Protein AF-A0A243WFJ2-F1 (afdb_monomer_lite)

Organism: NCBI:txid1770526

Foldseek 3Di:
DPDDDQALALVSLLCLLPPVLVPQCSLLSSLVSLLVLLLVLCVDPLNPDPQLVVLNVQLCVQNVCSVPPQWFSLSNQLSSLSNLVSSCVRPNVVCVVLSVVLNVLSVPRPSGHCVVCSVSSSVSSNSSSVSSNVSVVVPD

Radius of gyration: 14.1 Å; chains: 1; bounding box: 43×28×38 Å

Secondary structure (DSSP, 8-state):
---PPPPSSHHHHHHHHHH-TT-TTHHHHHHHHHHHHHHHHHTSGGG--HHHHHHHHHHHHHHTTTTSTT--SHHHHHHHHHHHHHHHHHH-GGGHHHHHHHHHHHHH--SS-HHHHHHHHHHHHHHHHHHHHHHHHT--

Structure (mmCIF, N/CA/C/O backbone):
data_AF-A0A243WFJ2-F1
#
_entry.id   AF-A0A243WFJ2-F1
#
loop_
_atom_site.group_PDB
_atom_site.id
_atom_site.type_symbol
_atom_site.label_atom_id
_atom_site.label_alt_id
_atom_site.label_comp_id
_atom_site.label_asym_id
_atom_site.label_entity_id
_atom_site.label_seq_id
_atom_site.pdbx_PDB_ins_code
_atom_site.Cartn_x
_atom_site.Cartn_y
_atom_site.Cartn_z
_atom_site.occupancy
_atom_site.B_iso_or_equiv
_atom_site.auth_seq_id
_atom_site.auth_comp_id
_atom_site.auth_asym_id
_atom_site.auth_atom_id
_atom_site.pdbx_PDB_model_num
ATOM 1 N N . MET A 1 1 ? 30.027 -1.819 5.697 1.00 32.66 1 MET A N 1
ATOM 2 C CA . MET A 1 1 ? 28.796 -1.130 6.130 1.00 32.66 1 MET A CA 1
ATOM 3 C C . MET A 1 1 ? 27.636 -2.037 5.780 1.00 32.66 1 MET A C 1
ATOM 5 O O . MET A 1 1 ? 27.452 -2.312 4.602 1.00 32.66 1 MET A O 1
ATOM 9 N N . ALA A 1 2 ? 26.954 -2.591 6.781 1.00 36.31 2 ALA A N 1
ATOM 10 C CA . ALA A 1 2 ? 25.713 -3.318 6.552 1.00 36.31 2 ALA A CA 1
ATOM 11 C C . ALA A 1 2 ? 24.662 -2.287 6.129 1.00 36.31 2 ALA A C 1
ATOM 13 O O . ALA A 1 2 ? 24.459 -1.308 6.842 1.00 36.31 2 ALA A O 1
ATOM 14 N N . ALA A 1 3 ? 24.075 -2.450 4.945 1.00 37.62 3 ALA A N 1
ATOM 15 C CA . ALA A 1 3 ? 22.887 -1.693 4.590 1.00 37.62 3 ALA A CA 1
ATOM 16 C C . ALA A 1 3 ? 21.783 -2.163 5.541 1.00 37.62 3 ALA A C 1
ATOM 18 O O . ALA A 1 3 ? 21.369 -3.318 5.452 1.00 37.62 3 ALA A O 1
ATOM 19 N N . GLU A 1 4 ? 21.382 -1.312 6.486 1.00 41.53 4 GLU A N 1
ATOM 20 C CA . GLU A 1 4 ? 20.164 -1.528 7.264 1.00 41.53 4 GLU A CA 1
ATOM 21 C C . GLU A 1 4 ? 19.037 -1.826 6.274 1.00 41.53 4 GLU A C 1
ATOM 23 O O . GLU A 1 4 ? 18.798 -1.064 5.330 1.00 41.53 4 GLU A O 1
ATOM 28 N N . GLU A 1 5 ? 18.402 -2.987 6.424 1.00 45.25 5 GLU A N 1
ATOM 29 C CA . GLU A 1 5 ? 17.206 -3.281 5.652 1.00 45.25 5 GLU A CA 1
ATOM 30 C C . GLU A 1 5 ? 16.188 -2.177 5.953 1.00 45.25 5 GLU A C 1
ATOM 32 O O . GLU A 1 5 ? 15.966 -1.859 7.124 1.00 45.25 5 GLU A O 1
ATOM 37 N N . PRO A 1 6 ? 15.606 -1.540 4.922 1.00 52.25 6 PRO A N 1
ATOM 38 C CA . PRO A 1 6 ? 14.697 -0.435 5.131 1.00 52.25 6 PRO A CA 1
ATOM 39 C C . PRO A 1 6 ? 13.532 -0.953 5.966 1.00 52.25 6 PRO A C 1
ATOM 41 O O . PRO A 1 6 ? 12.835 -1.895 5.582 1.00 52.25 6 PRO A O 1
ATOM 44 N N . THR A 1 7 ? 13.373 -0.362 7.144 1.00 60.94 7 THR A N 1
ATOM 45 C CA . THR A 1 7 ? 12.336 -0.727 8.100 1.00 60.94 7 THR A CA 1
ATOM 46 C C . THR A 1 7 ? 10.976 -0.575 7.417 1.00 60.94 7 THR A C 1
ATOM 48 O O . THR A 1 7 ? 10.780 0.363 6.640 1.00 60.94 7 THR A O 1
ATOM 51 N N . ALA A 1 8 ? 10.034 -1.485 7.680 1.00 72.81 8 ALA A N 1
ATOM 52 C CA . ALA A 1 8 ? 8.672 -1.421 7.140 1.00 72.81 8 ALA A CA 1
ATOM 53 C C . ALA A 1 8 ? 7.861 -0.303 7.827 1.00 72.81 8 ALA A C 1
ATOM 55 O O . ALA A 1 8 ? 6.898 -0.557 8.543 1.00 72.81 8 ALA A O 1
ATOM 56 N N . THR A 1 9 ? 8.302 0.941 7.646 1.00 88.9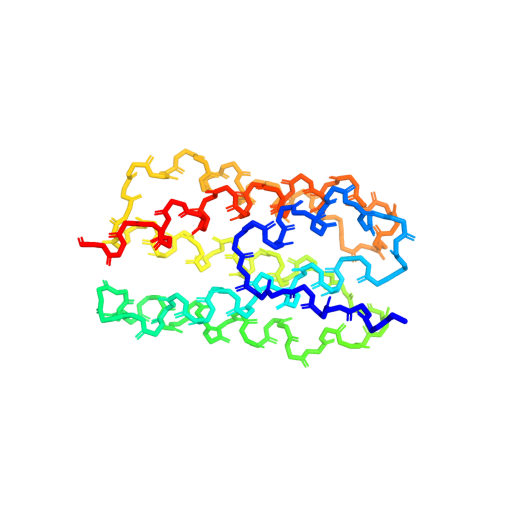4 9 THR A N 1
ATOM 57 C CA . THR A 1 9 ? 7.690 2.180 8.131 1.00 88.94 9 THR A CA 1
ATOM 58 C C . THR A 1 9 ? 7.280 3.041 6.940 1.00 88.94 9 THR A C 1
ATOM 60 O O . THR A 1 9 ? 7.796 2.877 5.831 1.00 88.94 9 THR A O 1
ATOM 63 N N . ALA A 1 10 ? 6.370 3.990 7.159 1.00 92.62 10 ALA A N 1
ATOM 64 C CA . ALA A 1 10 ? 5.938 4.913 6.112 1.00 92.62 10 ALA A CA 1
ATOM 65 C C . ALA A 1 10 ? 7.108 5.744 5.541 1.00 92.62 10 ALA A C 1
ATOM 67 O O . ALA A 1 10 ? 7.284 5.817 4.326 1.00 92.62 10 ALA A O 1
ATOM 68 N N . ASP A 1 11 ? 7.966 6.305 6.401 1.00 92.88 11 ASP A N 1
ATOM 69 C CA . ASP A 1 11 ? 9.147 7.065 5.963 1.00 92.88 11 ASP A CA 1
ATOM 70 C C . ASP A 1 11 ? 10.192 6.172 5.266 1.00 92.88 11 ASP A C 1
ATOM 72 O O . ASP A 1 11 ? 10.841 6.602 4.306 1.00 92.88 11 ASP A O 1
ATOM 76 N N . GLY A 1 12 ? 10.318 4.910 5.695 1.00 93.31 12 GLY A N 1
ATOM 77 C CA . GLY A 1 12 ? 11.151 3.905 5.034 1.00 93.31 12 GLY A CA 1
ATOM 78 C C . GLY A 1 12 ? 10.667 3.598 3.616 1.00 93.31 12 GLY A C 1
ATOM 79 O O . GLY A 1 12 ? 11.472 3.582 2.682 1.00 93.31 12 GLY A O 1
ATOM 80 N N . LEU A 1 13 ? 9.354 3.430 3.426 1.00 94.31 13 LEU A N 1
ATOM 81 C CA . LEU A 1 13 ? 8.744 3.215 2.112 1.00 94.31 13 LEU A CA 1
ATOM 82 C C . LEU A 1 13 ? 8.910 4.433 1.191 1.00 94.31 13 LEU A C 1
ATOM 84 O O . LEU A 1 13 ? 9.297 4.267 0.036 1.00 94.31 13 LEU A O 1
ATOM 88 N N . ALA A 1 14 ? 8.689 5.653 1.690 1.00 95.19 14 ALA A N 1
ATOM 89 C CA . ALA A 1 14 ? 8.902 6.877 0.910 1.00 95.19 14 ALA A CA 1
ATOM 90 C C . ALA A 1 14 ? 10.374 7.055 0.486 1.00 95.19 14 ALA A C 1
ATOM 92 O O . ALA A 1 14 ? 10.671 7.373 -0.671 1.00 95.19 14 ALA A O 1
ATOM 93 N N . SER A 1 15 ? 11.312 6.796 1.401 1.00 95.19 15 SER A N 1
ATOM 94 C CA . SER A 1 15 ? 12.751 6.851 1.110 1.00 95.19 15 SER A CA 1
ATOM 95 C C . SER A 1 15 ? 13.156 5.788 0.088 1.00 95.19 15 SER A C 1
ATOM 97 O O . SER A 1 15 ? 13.914 6.064 -0.843 1.00 95.19 15 SER A O 1
ATOM 99 N N . PHE A 1 16 ? 12.615 4.575 0.209 1.00 94.62 16 PHE A N 1
ATOM 100 C CA . PHE A 1 16 ? 12.811 3.516 -0.776 1.00 94.62 16 PHE A CA 1
ATOM 101 C C . PHE A 1 16 ? 12.283 3.929 -2.156 1.00 94.62 16 PHE A C 1
ATOM 103 O O . PHE A 1 16 ? 13.010 3.830 -3.147 1.00 94.62 16 PHE A O 1
ATOM 110 N N . ALA A 1 17 ? 11.052 4.447 -2.218 1.00 94.12 17 ALA A N 1
ATOM 111 C CA . ALA A 1 17 ? 10.399 4.811 -3.468 1.00 94.12 17 ALA A CA 1
ATOM 112 C C . ALA A 1 17 ? 11.209 5.849 -4.264 1.00 94.12 17 ALA A C 1
ATOM 114 O O . ALA A 1 17 ? 11.318 5.731 -5.483 1.00 94.12 17 ALA A O 1
ATOM 115 N N . THR A 1 18 ? 11.828 6.816 -3.581 1.00 93.12 18 THR A N 1
ATOM 116 C CA . THR A 1 18 ? 12.646 7.867 -4.212 1.00 93.12 18 THR A CA 1
ATOM 117 C C . THR A 1 18 ? 14.062 7.418 -4.571 1.00 93.12 18 THR A C 1
ATOM 119 O O . THR A 1 18 ? 14.574 7.800 -5.620 1.00 93.12 18 THR A O 1
ATOM 122 N N . THR A 1 19 ? 14.713 6.615 -3.725 1.00 92.56 19 THR A N 1
ATOM 123 C CA . THR A 1 19 ? 16.155 6.331 -3.861 1.00 92.56 19 THR A CA 1
ATOM 124 C C . THR A 1 19 ? 16.472 5.044 -4.617 1.00 92.56 19 THR A C 1
ATOM 126 O O . THR A 1 19 ? 17.577 4.901 -5.137 1.00 92.56 19 THR A O 1
ATOM 129 N N . GLN A 1 20 ? 15.526 4.102 -4.701 1.00 91.88 20 GLN A N 1
ATOM 130 C CA . GLN A 1 20 ? 15.779 2.751 -5.214 1.00 91.88 20 GLN A CA 1
ATOM 131 C C . GLN A 1 20 ? 15.124 2.455 -6.570 1.00 91.88 20 GLN A C 1
ATOM 133 O O . GLN A 1 20 ? 15.120 1.302 -6.985 1.00 91.88 20 GLN A O 1
ATOM 138 N N . ILE A 1 21 ? 14.618 3.454 -7.304 1.00 89.00 21 ILE A N 1
ATOM 139 C CA . ILE A 1 21 ? 13.880 3.255 -8.576 1.00 89.00 21 ILE A CA 1
ATOM 140 C C . ILE A 1 21 ? 14.654 2.464 -9.655 1.00 89.00 21 ILE A C 1
ATOM 142 O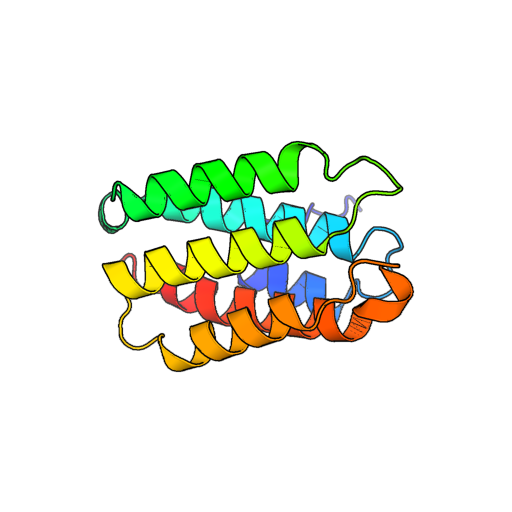 O . ILE A 1 21 ? 14.084 1.822 -10.544 1.00 89.00 21 ILE A O 1
ATOM 146 N N . ASN A 1 22 ? 15.986 2.472 -9.576 1.00 87.94 22 ASN A N 1
ATOM 147 C CA . ASN A 1 22 ? 16.860 1.742 -10.493 1.00 87.94 22 ASN A CA 1
ATOM 148 C C . ASN A 1 22 ? 17.103 0.281 -10.085 1.00 87.94 22 ASN A C 1
ATOM 150 O O . ASN A 1 22 ? 17.713 -0.462 -10.849 1.00 87.94 22 ASN A O 1
ATOM 154 N N . ASN A 1 23 ? 16.613 -0.148 -8.920 1.00 87.25 23 ASN A N 1
ATOM 155 C CA . ASN A 1 23 ? 16.709 -1.530 -8.472 1.00 87.25 23 ASN A CA 1
ATOM 156 C C . ASN A 1 23 ? 15.881 -2.447 -9.404 1.00 87.25 23 ASN A C 1
ATOM 158 O O . ASN A 1 23 ? 14.755 -2.089 -9.750 1.00 87.25 23 ASN A O 1
ATOM 162 N N . PRO A 1 24 ? 16.412 -3.602 -9.845 1.00 84.81 24 PRO A N 1
ATOM 163 C CA . PRO A 1 24 ? 15.668 -4.550 -10.680 1.00 84.81 24 PRO A CA 1
ATOM 164 C C . PRO A 1 24 ? 14.490 -5.221 -9.956 1.00 84.81 24 PRO A C 1
ATOM 166 O O . PRO A 1 24 ? 13.580 -5.701 -10.618 1.00 84.81 24 PRO A O 1
ATOM 169 N N . GLU A 1 25 ? 14.506 -5.228 -8.623 1.00 86.50 25 GLU A N 1
ATOM 170 C CA . GLU A 1 25 ? 13.449 -5.761 -7.758 1.00 86.50 25 GLU A CA 1
ATOM 171 C C . GLU A 1 25 ? 12.638 -4.627 -7.102 1.00 86.50 25 GLU A C 1
ATOM 173 O O . GLU A 1 25 ? 12.082 -4.805 -6.016 1.00 86.50 25 GLU A O 1
ATOM 178 N N . TYR A 1 26 ? 12.624 -3.428 -7.697 1.00 89.94 26 TYR A N 1
ATOM 179 C CA . TYR A 1 26 ? 12.040 -2.225 -7.102 1.00 89.94 26 TYR A CA 1
ATOM 180 C C . TYR A 1 26 ? 10.564 -2.416 -6.742 1.00 89.94 26 TYR A C 1
ATOM 182 O O . TYR A 1 26 ? 10.158 -2.188 -5.601 1.00 89.94 26 TYR A O 1
ATOM 190 N N . GLY A 1 27 ? 9.773 -2.884 -7.699 1.00 90.69 27 GLY A N 1
ATOM 191 C CA . GLY A 1 27 ? 8.344 -3.106 -7.554 1.00 90.69 27 GLY A CA 1
ATOM 192 C C . GLY A 1 27 ? 8.035 -4.184 -6.520 1.00 90.69 27 GLY A C 1
ATOM 193 O O . GLY A 1 27 ? 7.233 -3.958 -5.612 1.00 90.69 27 GLY A O 1
ATOM 194 N N . ARG A 1 28 ? 8.722 -5.331 -6.593 1.00 90.81 28 ARG A N 1
ATOM 195 C CA . ARG A 1 28 ? 8.558 -6.418 -5.609 1.00 90.81 28 ARG A CA 1
ATOM 196 C C . ARG A 1 28 ? 8.945 -5.979 -4.204 1.00 90.81 28 ARG A C 1
ATOM 198 O O . ARG A 1 28 ? 8.193 -6.192 -3.256 1.00 90.81 28 ARG A O 1
ATOM 205 N N . ARG A 1 29 ? 10.102 -5.338 -4.051 1.00 91.44 29 ARG A N 1
ATOM 206 C CA . ARG A 1 29 ? 10.587 -4.897 -2.741 1.00 91.44 29 ARG A CA 1
ATOM 207 C C . ARG A 1 29 ? 9.696 -3.808 -2.149 1.00 91.44 29 ARG A C 1
ATOM 209 O O . ARG A 1 29 ? 9.365 -3.900 -0.970 1.00 91.44 29 ARG A O 1
ATOM 216 N N . GLY A 1 30 ? 9.245 -2.848 -2.957 1.00 93.50 30 GLY A N 1
ATOM 217 C CA . GLY A 1 30 ? 8.302 -1.814 -2.526 1.00 93.50 30 GLY A CA 1
ATOM 218 C C . GLY A 1 30 ? 6.970 -2.400 -2.063 1.00 93.50 30 GLY A C 1
ATOM 219 O O . GLY A 1 30 ? 6.491 -2.071 -0.978 1.00 93.50 30 GLY A O 1
ATOM 220 N N . LEU A 1 31 ? 6.411 -3.347 -2.821 1.00 93.88 31 LEU A N 1
ATOM 221 C CA . LEU A 1 31 ? 5.168 -4.020 -2.449 1.00 93.88 31 LEU A CA 1
ATOM 222 C C . LEU A 1 31 ? 5.326 -4.886 -1.189 1.00 93.88 31 LEU A C 1
ATOM 224 O O . LEU A 1 31 ? 4.427 -4.906 -0.352 1.00 93.88 31 LEU A O 1
ATOM 228 N N . ARG A 1 32 ? 6.475 -5.549 -1.001 1.00 93.38 32 ARG A N 1
ATOM 229 C CA . ARG A 1 32 ? 6.776 -6.305 0.226 1.00 93.38 32 ARG A CA 1
ATOM 230 C C . ARG A 1 32 ? 6.836 -5.390 1.451 1.00 93.38 32 ARG A C 1
ATOM 232 O O . ARG A 1 32 ? 6.240 -5.706 2.477 1.00 93.38 32 ARG A O 1
ATOM 239 N N . MET A 1 33 ? 7.509 -4.244 1.329 1.00 94.62 33 MET A N 1
ATOM 240 C CA . MET A 1 33 ? 7.576 -3.238 2.394 1.00 94.62 33 MET A CA 1
ATOM 241 C C . MET A 1 33 ? 6.188 -2.691 2.740 1.00 94.62 33 MET A C 1
ATOM 243 O O . MET A 1 33 ? 5.824 -2.653 3.914 1.00 94.62 33 MET A O 1
ATOM 247 N N . LEU A 1 34 ? 5.398 -2.321 1.726 1.00 96.12 34 LEU A N 1
ATOM 248 C CA . LEU A 1 34 ? 4.033 -1.838 1.922 1.00 96.12 34 LEU A CA 1
ATOM 249 C C . LEU A 1 34 ? 3.145 -2.905 2.575 1.00 96.12 34 LEU A C 1
ATOM 251 O O . LEU A 1 34 ? 2.422 -2.600 3.516 1.00 96.12 34 LEU A O 1
ATOM 255 N N . SER A 1 35 ? 3.225 -4.159 2.123 1.00 95.12 35 SER A N 1
ATOM 256 C CA . SER A 1 35 ? 2.446 -5.258 2.699 1.00 95.12 35 SER A CA 1
ATOM 257 C C . SER A 1 35 ? 2.767 -5.471 4.176 1.00 95.12 35 SER A C 1
ATOM 259 O O . SER A 1 35 ? 1.846 -5.609 4.975 1.00 95.12 35 SER A O 1
ATOM 261 N N . GLY A 1 36 ? 4.050 -5.465 4.552 1.00 93.44 36 GLY A N 1
ATOM 262 C CA . GLY A 1 36 ? 4.457 -5.587 5.954 1.00 93.44 36 GLY A CA 1
ATOM 263 C C . GLY A 1 36 ? 3.949 -4.426 6.813 1.00 93.44 36 GLY A C 1
ATOM 264 O O . GLY A 1 36 ? 3.406 -4.652 7.891 1.00 93.44 36 GLY A O 1
ATOM 265 N N . LEU A 1 37 ? 4.056 -3.192 6.309 1.00 93.75 37 LEU A N 1
ATOM 266 C CA . LEU A 1 37 ? 3.538 -2.001 6.987 1.00 93.75 37 LEU A CA 1
ATOM 267 C C . LEU A 1 37 ? 2.023 -2.094 7.223 1.00 93.75 37 LEU A C 1
ATOM 269 O O . LEU A 1 37 ? 1.556 -1.828 8.327 1.00 93.75 37 LEU A O 1
ATOM 273 N N . LEU A 1 38 ? 1.258 -2.488 6.203 1.00 95.19 38 LEU A N 1
ATOM 274 C CA . LEU A 1 38 ? -0.197 -2.584 6.307 1.00 95.19 38 LEU A CA 1
ATOM 275 C C . LEU A 1 38 ? -0.641 -3.700 7.252 1.00 95.19 38 LEU A C 1
ATOM 277 O O . LEU A 1 38 ? -1.532 -3.463 8.058 1.00 95.19 38 LEU A O 1
ATOM 281 N N . ILE A 1 39 ? -0.013 -4.879 7.198 1.00 92.50 39 ILE A N 1
ATOM 282 C CA . ILE A 1 39 ? -0.332 -5.986 8.113 1.00 92.50 39 ILE A CA 1
ATOM 283 C C . ILE A 1 39 ? -0.127 -5.544 9.568 1.00 92.50 39 ILE A C 1
ATOM 285 O O . ILE A 1 39 ? -1.049 -5.661 10.372 1.00 92.50 39 ILE A O 1
ATOM 289 N N . ASN A 1 40 ? 1.016 -4.921 9.873 1.00 90.56 40 ASN A N 1
ATOM 290 C CA . ASN A 1 40 ? 1.293 -4.409 11.218 1.00 90.56 40 ASN A CA 1
ATOM 291 C C . ASN A 1 40 ? 0.270 -3.354 11.672 1.00 90.56 40 ASN A C 1
ATOM 293 O O . ASN A 1 40 ? -0.102 -3.312 12.841 1.00 90.56 40 ASN A O 1
ATOM 297 N N . LEU A 1 41 ? -0.202 -2.492 10.762 1.00 90.75 41 LEU A N 1
ATOM 298 C CA . LEU A 1 41 ? -1.248 -1.517 11.084 1.00 90.75 41 LEU A CA 1
ATOM 299 C C . LEU A 1 41 ? -2.581 -2.197 11.405 1.00 90.75 41 LEU A C 1
ATOM 301 O O . LEU A 1 41 ? -3.261 -1.773 12.335 1.00 90.75 41 LEU A O 1
ATOM 305 N N . THR A 1 42 ? -2.948 -3.250 10.672 1.00 91.69 42 THR A N 1
ATOM 306 C CA . THR A 1 42 ? -4.219 -3.962 10.884 1.00 91.69 42 THR A CA 1
ATOM 307 C C . THR A 1 42 ? -4.287 -4.762 12.180 1.00 91.69 42 THR A C 1
ATOM 309 O O . THR A 1 42 ? -5.383 -5.122 12.597 1.00 91.69 42 THR A O 1
ATOM 312 N N . ASP A 1 43 ? -3.153 -5.012 12.836 1.00 89.38 43 ASP A N 1
ATOM 313 C CA . ASP A 1 43 ? -3.123 -5.687 14.137 1.00 89.38 43 ASP A CA 1
ATOM 314 C C . ASP A 1 43 ? -3.536 -4.760 15.299 1.00 89.38 43 ASP A C 1
ATOM 316 O O . ASP A 1 43 ? -3.783 -5.228 16.413 1.00 89.38 43 ASP A O 1
ATOM 320 N N . ARG A 1 44 ? -3.659 -3.446 15.051 1.00 89.81 44 ARG A N 1
ATOM 321 C CA . ARG A 1 44 ? -4.137 -2.473 16.042 1.00 89.81 44 ARG A CA 1
ATOM 322 C C . ARG A 1 44 ? -5.606 -2.694 16.392 1.00 89.81 44 ARG A C 1
ATOM 324 O O . ARG A 1 44 ? -6.440 -2.889 15.510 1.00 89.81 44 ARG A O 1
ATOM 331 N N . GLU A 1 45 ? -5.937 -2.560 17.675 1.00 88.06 45 GLU A N 1
ATOM 332 C CA . GLU A 1 45 ? -7.296 -2.777 18.195 1.00 88.06 45 GLU A CA 1
ATOM 333 C C . GLU A 1 45 ? -8.352 -1.878 17.536 1.00 88.06 45 GLU A C 1
ATOM 335 O O . GLU A 1 45 ? -9.452 -2.340 17.245 1.00 88.06 45 GLU A O 1
ATOM 340 N N . ASP A 1 46 ? -8.022 -0.621 17.226 1.00 87.56 46 ASP A N 1
ATOM 341 C CA . ASP A 1 46 ? -8.952 0.319 16.587 1.00 87.56 46 ASP A CA 1
ATOM 342 C C . ASP A 1 46 ? -9.284 -0.037 15.125 1.00 87.56 46 ASP A C 1
ATOM 344 O O . ASP A 1 46 ? -10.298 0.410 14.580 1.00 87.56 46 ASP A O 1
ATOM 348 N N . LEU A 1 47 ? -8.462 -0.889 14.506 1.00 91.81 47 LEU A N 1
ATOM 349 C CA . LEU A 1 47 ? -8.620 -1.373 13.136 1.00 91.81 47 LEU A CA 1
ATOM 350 C C . LEU A 1 47 ? -9.081 -2.833 13.060 1.00 91.81 47 LEU A C 1
ATOM 352 O O . LEU A 1 47 ? -9.259 -3.349 11.953 1.00 91.81 47 LEU A O 1
ATOM 356 N N . GLN A 1 48 ? -9.342 -3.484 14.200 1.00 89.69 48 GLN A N 1
ATOM 357 C CA . GLN A 1 48 ? -9.925 -4.823 14.233 1.00 89.69 48 GLN A CA 1
ATOM 358 C C . GLN A 1 48 ? -11.377 -4.779 13.749 1.00 89.69 48 GLN A C 1
ATOM 360 O O . GLN A 1 48 ? -12.325 -4.486 14.478 1.00 89.69 48 GLN A O 1
ATOM 365 N N . ASP A 1 49 ? -11.541 -5.067 12.465 1.00 94.31 49 ASP A N 1
ATOM 366 C CA . ASP A 1 49 ? -12.816 -5.100 11.769 1.00 94.31 49 ASP A CA 1
ATOM 367 C C . ASP A 1 49 ? -12.826 -6.281 10.795 1.00 94.31 49 ASP A C 1
ATOM 369 O O . ASP A 1 49 ? -11.795 -6.632 10.210 1.00 94.31 49 ASP A O 1
ATOM 373 N N . SER A 1 50 ? -13.984 -6.917 10.605 1.00 92.88 50 SER A N 1
ATOM 374 C CA . SER A 1 50 ? -14.108 -8.050 9.682 1.00 92.88 50 SER A CA 1
ATOM 375 C C . SER A 1 50 ? -13.785 -7.659 8.238 1.00 92.88 50 SER A C 1
ATOM 377 O O . SER A 1 50 ? -13.151 -8.438 7.530 1.00 92.88 50 SER A O 1
ATOM 379 N N . GLY A 1 51 ? -14.161 -6.449 7.808 1.00 94.06 51 GLY A N 1
ATOM 380 C CA . GLY A 1 51 ? -13.849 -5.951 6.469 1.00 94.06 51 GLY A CA 1
ATOM 381 C C . GLY A 1 51 ? -12.354 -5.689 6.286 1.00 94.06 51 GLY A C 1
ATOM 382 O O . GLY A 1 51 ? -11.785 -6.047 5.256 1.00 94.06 51 GLY A O 1
ATOM 383 N N . VAL A 1 52 ? -11.692 -5.138 7.307 1.00 96.31 52 VAL A N 1
ATOM 384 C CA . VAL A 1 52 ? -10.233 -4.933 7.304 1.00 96.31 52 VAL A CA 1
ATOM 385 C C . VAL A 1 52 ? -9.499 -6.278 7.289 1.00 96.31 52 VAL A C 1
ATOM 387 O O . VAL A 1 52 ? -8.580 -6.466 6.491 1.00 96.31 52 VAL A O 1
ATOM 390 N N . SER A 1 53 ? -9.954 -7.242 8.094 1.00 95.38 53 SER A N 1
ATOM 391 C CA . SER A 1 53 ? -9.374 -8.590 8.166 1.00 95.38 53 SER A CA 1
ATOM 392 C C . SER A 1 53 ? -9.465 -9.324 6.825 1.00 95.38 53 SER A C 1
ATOM 394 O O . SER A 1 53 ? -8.472 -9.869 6.349 1.00 95.38 53 SER A O 1
ATOM 396 N N . GLU A 1 54 ? -10.617 -9.259 6.151 1.00 96.62 54 GLU A N 1
ATOM 397 C CA . GLU A 1 54 ? -10.794 -9.846 4.819 1.00 96.62 54 GLU A CA 1
ATOM 398 C C . GLU A 1 54 ? -9.827 -9.230 3.793 1.00 96.62 54 GLU A C 1
ATOM 400 O O . GLU A 1 54 ? 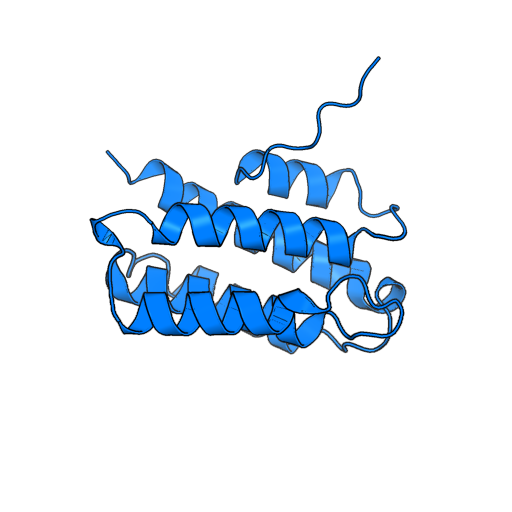-9.220 -9.936 2.985 1.00 96.62 54 GLU A O 1
ATOM 405 N N . LYS A 1 55 ? -9.640 -7.902 3.805 1.00 97.69 55 LYS A N 1
ATOM 406 C CA . LYS A 1 55 ? -8.702 -7.246 2.877 1.00 97.69 55 LYS A CA 1
ATOM 407 C C . LYS A 1 55 ? -7.241 -7.546 3.200 1.00 97.69 55 LYS A C 1
ATOM 409 O O . LYS A 1 55 ? -6.448 -7.680 2.269 1.00 97.69 55 LYS A O 1
ATOM 414 N N . ARG A 1 56 ? -6.892 -7.739 4.472 1.00 96.44 56 ARG A N 1
ATOM 415 C CA . ARG A 1 56 ? -5.564 -8.209 4.888 1.00 96.44 56 ARG A CA 1
ATOM 416 C C . ARG A 1 56 ? -5.272 -9.612 4.355 1.00 96.44 56 ARG A C 1
ATOM 418 O O . ARG A 1 56 ? -4.187 -9.854 3.819 1.00 96.44 56 ARG A O 1
ATOM 425 N N . ASP A 1 57 ? -6.239 -10.516 4.439 1.00 96.06 57 ASP A N 1
ATOM 426 C CA . ASP A 1 57 ? -6.079 -11.887 3.951 1.00 96.06 57 ASP A CA 1
ATOM 427 C C . ASP A 1 57 ? -5.979 -11.913 2.412 1.00 96.06 57 ASP A C 1
ATOM 429 O O . ASP A 1 57 ? -5.115 -12.590 1.847 1.00 96.06 57 ASP A O 1
ATOM 433 N N . ASN A 1 58 ? -6.774 -11.084 1.726 1.00 95.56 58 ASN A N 1
ATOM 434 C CA . ASN A 1 58 ? -6.673 -10.882 0.277 1.00 95.56 58 ASN A CA 1
ATOM 435 C C . ASN A 1 58 ? -5.299 -10.333 -0.142 1.00 95.56 58 ASN A C 1
ATOM 437 O O . ASN A 1 58 ? -4.721 -10.815 -1.117 1.00 95.56 58 ASN A O 1
ATOM 441 N N . LEU A 1 59 ? -4.754 -9.354 0.590 1.00 96.12 59 LEU A N 1
ATOM 442 C CA . LEU A 1 59 ? -3.408 -8.832 0.345 1.00 96.12 59 LEU A CA 1
ATOM 443 C C . LEU A 1 59 ? -2.349 -9.920 0.529 1.00 96.12 59 LEU A C 1
ATOM 445 O O . LEU A 1 59 ? -1.506 -10.091 -0.347 1.00 96.12 59 LEU A O 1
ATOM 449 N N . THR A 1 60 ? -2.432 -10.686 1.617 1.00 94.31 60 THR A N 1
ATOM 450 C CA . THR A 1 60 ? -1.524 -11.811 1.885 1.00 94.31 60 THR A CA 1
ATOM 451 C C . THR A 1 60 ? -1.552 -12.824 0.743 1.00 94.31 60 THR A C 1
ATOM 453 O O . THR A 1 60 ? -0.499 -13.252 0.272 1.00 94.31 60 THR A O 1
ATOM 456 N N . SER A 1 61 ? -2.743 -13.166 0.241 1.00 93.19 61 SER A N 1
ATOM 457 C CA . SER A 1 61 ? -2.910 -14.064 -0.907 1.00 93.19 61 SER A CA 1
ATOM 458 C C . SER A 1 61 ? -2.302 -13.485 -2.191 1.00 93.19 61 SER A C 1
ATOM 460 O O . SER A 1 61 ? -1.559 -14.168 -2.899 1.00 93.19 61 SER A O 1
ATOM 462 N N . ALA A 1 62 ? -2.553 -12.203 -2.469 1.00 92.19 62 ALA A N 1
ATOM 463 C CA . ALA A 1 62 ? -2.046 -11.524 -3.658 1.00 92.19 62 ALA A CA 1
ATOM 464 C C . ALA A 1 62 ? -0.513 -11.382 -3.662 1.00 92.19 62 ALA A C 1
ATOM 466 O O . ALA A 1 62 ? 0.094 -11.353 -4.733 1.00 92.19 62 ALA A O 1
ATOM 467 N N . THR A 1 63 ? 0.121 -11.317 -2.488 1.00 91.25 63 THR A N 1
ATOM 468 C CA . THR A 1 63 ? 1.579 -11.184 -2.343 1.00 91.25 63 THR A CA 1
ATOM 469 C C . THR A 1 63 ? 2.296 -12.506 -2.056 1.00 91.25 63 THR A C 1
ATOM 471 O O . THR A 1 63 ? 3.524 -12.539 -2.105 1.00 91.25 63 THR A O 1
ATOM 474 N N . SER A 1 64 ? 1.581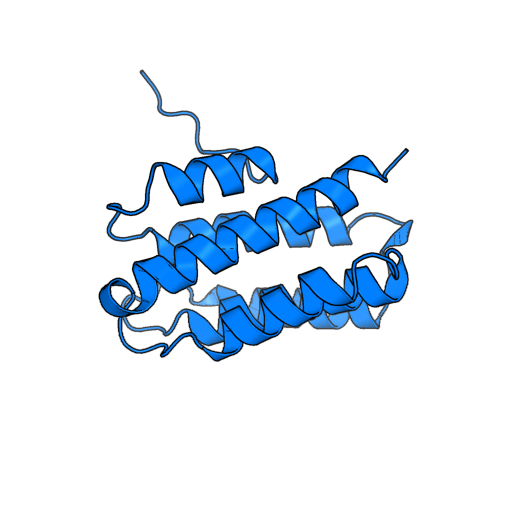 -13.622 -1.848 1.00 89.12 64 SER A N 1
ATOM 475 C CA . SER A 1 64 ? 2.193 -14.920 -1.491 1.00 89.12 64 SER A CA 1
ATOM 476 C C . SER A 1 64 ? 3.184 -15.438 -2.539 1.00 89.12 64 SER A C 1
ATOM 478 O O . SER A 1 64 ? 4.091 -16.202 -2.227 1.00 89.12 64 SER A O 1
ATOM 480 N N . ARG A 1 65 ? 2.981 -15.050 -3.800 1.00 81.25 65 ARG A N 1
ATOM 481 C CA . ARG A 1 65 ? 3.746 -15.507 -4.969 1.00 81.25 65 ARG A CA 1
ATOM 482 C C . ARG A 1 65 ? 4.609 -14.400 -5.574 1.00 81.25 65 ARG A C 1
ATOM 484 O O . ARG A 1 65 ? 4.991 -14.468 -6.737 1.00 81.25 65 ARG A O 1
ATOM 491 N N . LEU A 1 66 ? 4.896 -13.354 -4.799 1.00 83.38 66 LEU A N 1
ATOM 492 C CA . LEU A 1 66 ? 5.618 -12.178 -5.283 1.00 83.38 66 LEU A CA 1
ATOM 493 C C . LEU A 1 66 ? 7.039 -12.504 -5.782 1.00 83.38 66 LEU A C 1
ATOM 495 O O . LEU A 1 66 ? 7.540 -11.808 -6.660 1.00 83.38 66 LEU A O 1
ATOM 499 N N . GLU A 1 67 ? 7.655 -13.576 -5.273 1.00 77.44 67 GLU A N 1
ATOM 500 C CA . GLU A 1 67 ? 8.988 -14.050 -5.686 1.00 77.44 67 GLU A CA 1
ATOM 501 C C . GLU A 1 67 ? 9.016 -14.685 -7.089 1.00 77.44 67 GLU A C 1
ATOM 503 O O . GLU A 1 67 ? 10.088 -14.895 -7.658 1.00 77.44 67 GLU A O 1
ATOM 508 N N . GLU A 1 68 ? 7.862 -15.011 -7.676 1.00 79.50 68 GLU A N 1
ATOM 509 C CA . GLU A 1 68 ? 7.812 -15.617 -9.005 1.00 79.50 68 GLU A CA 1
ATOM 510 C C . GLU A 1 68 ? 8.111 -14.559 -10.083 1.00 79.50 68 GLU A C 1
ATOM 512 O O . GLU A 1 68 ? 7.382 -13.581 -10.263 1.00 79.50 68 GLU A O 1
ATOM 517 N N . THR A 1 69 ? 9.194 -14.758 -10.842 1.00 66.94 69 THR A N 1
ATOM 518 C CA . THR A 1 69 ? 9.789 -13.737 -11.727 1.00 66.94 69 THR A CA 1
ATOM 519 C C . THR A 1 69 ? 8.850 -13.216 -12.828 1.00 66.94 69 THR A C 1
ATOM 521 O O . THR A 1 69 ? 9.065 -12.123 -13.350 1.00 66.94 69 THR A O 1
ATOM 524 N N . ALA A 1 70 ? 7.793 -13.959 -13.167 1.00 68.81 70 ALA A N 1
ATOM 525 C CA . ALA A 1 70 ? 6.832 -13.620 -14.220 1.00 68.81 70 ALA A CA 1
ATOM 526 C C . ALA A 1 70 ? 5.475 -13.100 -13.703 1.00 68.81 70 ALA A C 1
ATOM 528 O O . ALA A 1 70 ? 4.578 -12.834 -14.504 1.00 68.81 70 ALA A O 1
ATOM 529 N N . MET A 1 71 ? 5.290 -12.973 -12.385 1.00 76.44 71 MET A N 1
ATOM 530 C CA . MET A 1 71 ? 4.018 -12.524 -11.820 1.00 76.44 71 MET A CA 1
ATOM 531 C C . MET A 1 71 ? 3.843 -11.008 -11.940 1.00 76.44 71 MET A C 1
ATOM 533 O O . MET A 1 71 ? 4.729 -10.217 -11.618 1.00 76.44 71 MET A O 1
ATOM 537 N N . SER A 1 72 ? 2.650 -10.604 -12.374 1.00 86.44 72 SER A N 1
ATOM 538 C CA . SER A 1 72 ? 2.230 -9.204 -12.387 1.00 86.44 72 SER A CA 1
ATOM 539 C C . SER A 1 72 ? 2.165 -8.647 -10.960 1.00 86.44 72 SER A C 1
ATOM 541 O O . SER A 1 72 ? 1.572 -9.267 -10.082 1.00 86.44 72 SER A O 1
ATOM 543 N N . LEU A 1 73 ? 2.669 -7.427 -10.753 1.00 89.69 73 LEU A N 1
ATOM 544 C CA . LEU A 1 73 ? 2.579 -6.706 -9.473 1.00 89.69 73 LEU A CA 1
ATOM 545 C C . LEU A 1 73 ? 1.196 -6.091 -9.223 1.00 89.69 73 LEU A C 1
ATOM 547 O O . LEU A 1 73 ? 0.811 -5.851 -8.078 1.00 89.69 73 LEU A O 1
ATOM 551 N N . ARG A 1 74 ? 0.426 -5.865 -10.296 1.00 92.44 74 ARG A N 1
ATOM 552 C CA . ARG A 1 74 ? -0.880 -5.194 -10.249 1.00 92.44 74 ARG A CA 1
ATOM 553 C C . ARG A 1 74 ? -1.853 -5.800 -9.222 1.00 92.44 74 ARG A C 1
ATOM 555 O O . ARG A 1 74 ? -2.396 -5.016 -8.449 1.00 92.44 74 ARG A O 1
ATOM 562 N N . PRO A 1 75 ? -2.078 -7.131 -9.144 1.00 93.06 75 PRO A N 1
ATOM 563 C CA . PRO A 1 75 ? -2.967 -7.709 -8.133 1.00 93.06 75 PRO A CA 1
ATOM 564 C C . PRO A 1 75 ? -2.573 -7.340 -6.701 1.00 93.06 75 PRO A C 1
ATOM 566 O O . PRO A 1 75 ? -3.441 -7.016 -5.897 1.00 93.06 75 PRO A O 1
ATOM 569 N N . GLY A 1 76 ? -1.273 -7.329 -6.393 1.00 94.19 76 GLY A N 1
ATOM 570 C CA . GLY A 1 76 ? -0.778 -6.950 -5.073 1.00 94.19 76 GLY A CA 1
ATOM 571 C C . GLY A 1 76 ? -0.969 -5.463 -4.770 1.00 94.19 76 GLY A C 1
ATOM 572 O O . GLY A 1 76 ? -1.441 -5.122 -3.689 1.00 94.19 76 GLY A O 1
ATOM 573 N N . CYS A 1 77 ? -0.687 -4.574 -5.728 1.00 95.62 77 CYS A N 1
ATOM 574 C CA . CYS A 1 77 ? -0.943 -3.136 -5.573 1.00 95.62 77 CYS A CA 1
ATOM 575 C C . CYS A 1 77 ? -2.439 -2.827 -5.398 1.00 95.62 77 CYS A C 1
ATOM 577 O O . CYS A 1 77 ? -2.804 -2.031 -4.537 1.00 95.62 77 CYS A O 1
ATOM 579 N N . VAL A 1 78 ? -3.311 -3.494 -6.162 1.00 96.44 78 VAL A N 1
ATOM 580 C CA . VAL A 1 78 ? -4.772 -3.363 -6.025 1.00 96.44 78 VAL A CA 1
ATOM 581 C C . VAL A 1 78 ? -5.240 -3.867 -4.660 1.00 96.44 78 VAL A C 1
ATOM 583 O O . VAL A 1 78 ? -6.019 -3.188 -3.996 1.00 96.44 78 VAL A O 1
ATOM 586 N N . ALA A 1 79 ? -4.742 -5.018 -4.200 1.00 97.25 79 ALA A N 1
ATOM 587 C CA . ALA A 1 79 ? -5.088 -5.541 -2.881 1.00 97.25 79 ALA A CA 1
ATOM 588 C C . ALA A 1 79 ? -4.606 -4.619 -1.746 1.00 97.25 79 ALA A C 1
ATOM 590 O O . ALA A 1 79 ? -5.330 -4.413 -0.772 1.00 97.25 79 ALA A O 1
ATOM 591 N N . ALA A 1 80 ? -3.426 -4.009 -1.888 1.00 97.81 80 ALA A N 1
ATOM 592 C CA . ALA A 1 80 ? -2.906 -3.043 -0.922 1.00 97.81 80 ALA A CA 1
ATOM 593 C C . ALA A 1 80 ? -3.764 -1.767 -0.873 1.00 97.81 80 ALA A C 1
ATOM 595 O O . ALA A 1 80 ? -4.117 -1.312 0.214 1.00 97.81 80 ALA A O 1
ATOM 596 N N . ALA A 1 81 ? -4.154 -1.223 -2.031 1.00 98.25 81 ALA A N 1
ATOM 597 C CA . ALA A 1 81 ? -5.042 -0.062 -2.108 1.00 98.25 81 ALA A CA 1
ATOM 598 C C . ALA A 1 81 ? -6.429 -0.354 -1.505 1.00 98.25 81 ALA A C 1
ATOM 600 O O . ALA A 1 81 ? -6.959 0.466 -0.755 1.00 98.25 81 ALA A O 1
ATOM 601 N N . ALA A 1 82 ? -6.973 -1.551 -1.747 1.00 98.12 82 ALA A N 1
ATOM 602 C CA . ALA A 1 82 ? -8.239 -1.990 -1.162 1.00 98.12 82 ALA A CA 1
ATOM 603 C C . ALA A 1 82 ? -8.164 -2.134 0.368 1.00 98.12 82 ALA A C 1
ATOM 605 O O . ALA A 1 82 ? -9.111 -1.776 1.068 1.00 98.12 82 ALA A O 1
ATOM 606 N N . LEU A 1 83 ? -7.042 -2.622 0.908 1.00 98.31 83 LEU A N 1
ATOM 607 C CA . LEU A 1 83 ? -6.841 -2.673 2.355 1.00 98.31 83 LEU A CA 1
ATOM 608 C C . LEU A 1 83 ? -6.734 -1.269 2.964 1.00 98.31 83 LEU A C 1
ATOM 610 O O . LEU A 1 83 ? -7.385 -0.983 3.967 1.00 98.31 83 LEU A O 1
ATOM 614 N N . ILE A 1 84 ? -5.970 -0.376 2.333 1.00 98.12 84 ILE A N 1
ATOM 615 C CA . ILE A 1 84 ? -5.888 1.031 2.744 1.00 98.12 84 ILE A CA 1
ATOM 616 C C . ILE A 1 84 ? -7.278 1.681 2.728 1.00 98.12 84 ILE A C 1
ATOM 618 O O . ILE A 1 84 ? -7.615 2.422 3.647 1.00 98.12 84 ILE A O 1
ATOM 622 N N . GLN A 1 85 ? -8.108 1.365 1.733 1.00 98.06 85 GLN A N 1
ATOM 623 C CA . GLN A 1 85 ? -9.489 1.834 1.669 1.00 98.06 85 GLN A CA 1
ATOM 624 C C . GLN A 1 85 ? -10.355 1.302 2.811 1.00 98.06 85 GLN A C 1
ATOM 626 O O . GLN A 1 85 ? -11.101 2.075 3.405 1.00 98.06 85 GLN A O 1
ATOM 631 N N . ALA A 1 86 ? -10.236 0.024 3.169 1.00 97.75 86 ALA A N 1
ATOM 632 C CA . ALA A 1 86 ? -10.967 -0.531 4.308 1.00 97.75 86 ALA A CA 1
ATOM 633 C C . ALA A 1 86 ? -10.569 0.155 5.630 1.00 97.75 86 ALA A C 1
ATOM 635 O O . ALA A 1 86 ? -11.436 0.544 6.412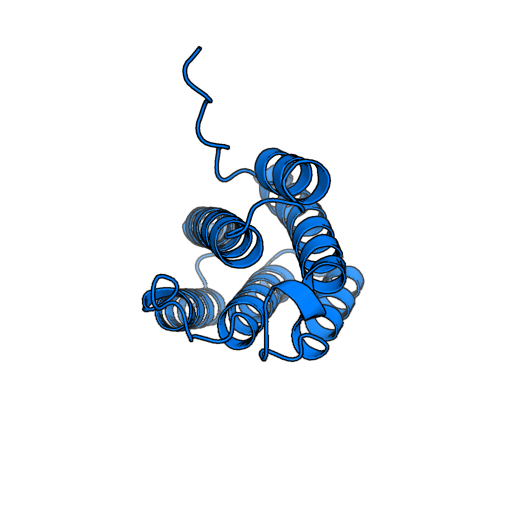 1.00 97.75 86 ALA A O 1
ATOM 636 N N . ILE A 1 87 ? -9.267 0.377 5.847 1.00 96.50 87 ILE A N 1
ATOM 637 C CA . ILE A 1 87 ? -8.749 1.134 7.001 1.00 96.50 87 ILE A CA 1
ATOM 638 C C . ILE A 1 87 ? -9.303 2.567 6.999 1.00 96.50 87 ILE A C 1
ATOM 640 O O . ILE A 1 87 ? -9.763 3.070 8.026 1.00 96.50 87 ILE A O 1
ATOM 644 N N . GLN A 1 88 ? -9.294 3.218 5.833 1.00 96.44 88 GLN A N 1
ATOM 645 C CA . GLN A 1 88 ? -9.799 4.574 5.646 1.00 96.44 88 GLN A CA 1
ATOM 646 C C . GLN A 1 88 ? -11.279 4.693 6.010 1.00 96.44 88 GLN A C 1
ATOM 648 O O . GLN A 1 88 ? -11.643 5.556 6.806 1.00 96.44 88 GLN A O 1
ATOM 653 N N . GLN A 1 89 ? -12.122 3.810 5.479 1.00 95.88 89 GLN A N 1
ATOM 654 C CA . GLN A 1 89 ? -13.559 3.802 5.755 1.00 95.88 89 GLN A CA 1
ATOM 655 C C . GLN A 1 89 ? -13.866 3.527 7.229 1.00 95.88 89 GLN A C 1
ATOM 657 O O . GLN A 1 89 ? -14.837 4.059 7.763 1.00 95.88 89 GLN A O 1
ATOM 662 N N . LYS A 1 90 ? -13.034 2.712 7.888 1.00 94.75 90 LYS A N 1
ATOM 663 C CA . LYS A 1 90 ? -13.210 2.346 9.293 1.00 94.75 90 LYS A CA 1
ATOM 664 C C . LYS A 1 90 ? -12.906 3.496 10.251 1.00 94.75 90 LYS A C 1
ATOM 666 O O . LYS A 1 90 ? -13.696 3.742 11.158 1.00 94.75 90 LYS A O 1
ATOM 671 N N . ALA A 1 91 ? -11.756 4.149 10.086 1.00 93.62 91 ALA A N 1
ATOM 672 C CA . ALA A 1 91 ? -11.204 5.025 11.124 1.00 93.62 91 ALA A CA 1
ATOM 673 C C . ALA A 1 91 ? -10.683 6.379 10.615 1.00 93.62 91 ALA A C 1
ATOM 675 O O . ALA A 1 91 ? -10.404 7.263 11.422 1.00 93.62 91 ALA A O 1
ATOM 676 N N . TYR A 1 92 ? -10.571 6.578 9.298 1.00 95.38 92 TYR A N 1
ATOM 677 C CA . TYR A 1 92 ? -9.937 7.769 8.718 1.00 95.38 92 TYR A CA 1
ATOM 678 C C . TYR A 1 92 ? -10.753 8.379 7.565 1.00 95.38 92 TYR A C 1
ATOM 680 O O . TYR A 1 92 ? -10.230 8.527 6.457 1.00 95.38 92 TYR A O 1
ATOM 688 N N . PRO A 1 93 ? -12.023 8.777 7.779 1.00 94.94 93 PRO A N 1
ATOM 689 C CA . PRO A 1 93 ? -12.887 9.307 6.719 1.00 94.94 93 PRO A CA 1
ATOM 690 C C . PRO A 1 93 ? -12.261 10.486 5.953 1.00 94.94 93 PRO A C 1
ATOM 692 O O . PRO A 1 93 ? -12.431 10.598 4.745 1.00 94.94 93 PRO A O 1
ATOM 695 N N . GLN A 1 94 ? -11.440 11.306 6.612 1.00 94.62 94 GLN A N 1
ATOM 696 C CA . GLN A 1 94 ? -10.723 12.431 6.004 1.00 94.62 94 GLN A CA 1
ATOM 697 C C . GLN A 1 94 ? -9.732 12.037 4.893 1.00 94.62 94 GLN A C 1
ATOM 699 O O . GLN A 1 94 ? -9.333 12.890 4.103 1.00 94.62 94 GLN A O 1
ATOM 704 N N . LEU A 1 95 ? -9.323 10.766 4.822 1.00 97.19 95 LEU A N 1
ATOM 705 C CA . LEU A 1 95 ? -8.407 10.252 3.800 1.00 97.19 95 LEU A CA 1
ATOM 706 C C . LEU A 1 95 ? -9.132 9.743 2.542 1.00 97.19 95 LEU A C 1
ATOM 708 O O . LEU A 1 95 ? -8.478 9.189 1.664 1.00 97.19 95 LEU A O 1
ATOM 712 N N . GLU A 1 96 ? -10.448 9.940 2.413 1.00 97.31 96 GLU A N 1
ATOM 713 C CA . GLU A 1 96 ? -11.240 9.464 1.266 1.00 97.31 96 GLU A CA 1
ATOM 714 C C . GLU A 1 96 ? -10.611 9.842 -0.083 1.00 97.31 96 GLU A C 1
ATOM 716 O O . GLU A 1 96 ? -10.346 8.978 -0.918 1.00 97.31 96 GLU A O 1
ATOM 721 N N . ARG A 1 97 ? -10.296 11.128 -0.274 1.00 97.56 97 ARG A N 1
ATOM 722 C CA . ARG A 1 97 ? -9.707 11.626 -1.521 1.00 97.56 97 ARG A CA 1
ATOM 723 C C . ARG A 1 97 ? -8.333 11.017 -1.838 1.00 97.56 97 ARG A C 1
ATOM 725 O O . ARG A 1 97 ? -8.198 10.448 -2.920 1.00 97.56 97 ARG A O 1
ATOM 732 N N . PRO A 1 98 ? -7.309 11.105 -0.963 1.00 97.44 98 PRO A N 1
ATOM 733 C CA . PRO A 1 98 ? -6.002 10.527 -1.280 1.00 97.44 98 PRO A CA 1
ATOM 734 C C . PRO A 1 98 ? -6.058 9.004 -1.483 1.00 97.44 98 PRO A C 1
ATOM 736 O O . PRO A 1 98 ? -5.289 8.470 -2.279 1.00 97.44 98 PRO A O 1
ATOM 739 N N . VAL A 1 99 ? -6.984 8.301 -0.824 1.00 97.88 99 VAL A N 1
ATOM 740 C CA . VAL A 1 99 ? -7.199 6.862 -1.029 1.00 97.88 99 VAL A CA 1
ATOM 741 C C . VAL A 1 99 ? -7.888 6.555 -2.359 1.00 97.88 99 VAL A C 1
ATOM 743 O O . VAL A 1 99 ? -7.538 5.566 -3.005 1.00 97.88 99 VAL A O 1
ATOM 746 N N . ALA A 1 100 ? -8.834 7.380 -2.807 1.00 97.88 100 ALA A N 1
ATOM 747 C CA . ALA A 1 100 ? -9.416 7.248 -4.142 1.00 97.88 100 ALA A CA 1
ATOM 748 C C . ALA A 1 100 ? -8.339 7.409 -5.230 1.00 97.88 100 ALA A C 1
ATOM 750 O O . ALA A 1 100 ? -8.223 6.555 -6.108 1.00 97.88 100 ALA A O 1
ATOM 751 N N . GLU A 1 101 ? -7.478 8.424 -5.100 1.00 97.50 101 GLU A N 1
ATOM 752 C CA . GLU A 1 101 ? -6.334 8.645 -5.999 1.00 97.50 101 GLU A CA 1
ATOM 753 C C . GLU A 1 101 ? -5.375 7.436 -6.011 1.00 97.50 101 GLU A C 1
ATOM 755 O O . GLU A 1 101 ? -4.933 6.998 -7.073 1.00 97.50 101 GLU A O 1
ATOM 760 N N . LEU A 1 102 ? -5.091 6.841 -4.845 1.00 97.81 102 LEU A N 1
ATOM 761 C CA . LEU A 1 102 ? -4.261 5.635 -4.747 1.00 97.81 102 LEU A CA 1
ATOM 762 C C . LEU A 1 102 ? -4.883 4.433 -5.483 1.00 97.81 102 LEU A C 1
ATOM 764 O O . LEU A 1 102 ? -4.175 3.673 -6.148 1.00 97.81 102 LEU A O 1
ATOM 768 N N . ASN A 1 103 ? -6.202 4.251 -5.377 1.00 97.12 103 ASN A N 1
ATOM 769 C CA . ASN A 1 103 ? -6.913 3.184 -6.084 1.00 97.12 103 ASN A CA 1
ATOM 770 C C . ASN A 1 103 ? -6.834 3.371 -7.604 1.00 97.12 103 ASN A C 1
ATOM 772 O O . ASN A 1 103 ? -6.573 2.410 -8.329 1.00 97.12 103 ASN A O 1
ATOM 776 N N . GLU A 1 104 ? -6.997 4.599 -8.095 1.00 96.62 104 GLU A N 1
ATOM 777 C CA . GLU A 1 104 ? -6.836 4.909 -9.518 1.00 96.62 104 GLU A CA 1
ATOM 778 C C . GLU A 1 104 ? -5.417 4.593 -10.007 1.00 96.62 104 GLU A C 1
ATOM 780 O O . GLU A 1 104 ? -5.258 3.933 -11.036 1.00 96.62 104 GLU A O 1
ATOM 785 N N . GLN A 1 105 ? -4.386 4.974 -9.244 1.00 95.25 105 GLN A N 1
ATOM 786 C CA . GLN A 1 105 ? -2.989 4.651 -9.559 1.00 95.25 105 GLN A CA 1
ATOM 787 C C . GLN A 1 105 ? -2.749 3.135 -9.642 1.00 95.25 105 GLN A C 1
ATOM 789 O O . GLN A 1 105 ? -2.108 2.662 -10.582 1.00 95.25 105 GLN A O 1
ATOM 794 N N . ALA A 1 106 ? -3.309 2.347 -8.717 1.00 94.88 106 ALA A N 1
ATOM 795 C CA . ALA A 1 106 ? -3.198 0.887 -8.759 1.00 94.88 106 ALA A CA 1
ATOM 796 C C . ALA A 1 106 ? -3.838 0.281 -10.021 1.00 94.88 106 ALA A C 1
ATOM 798 O O . ALA A 1 106 ? -3.328 -0.692 -10.583 1.00 94.88 106 ALA A O 1
ATOM 799 N N . LEU A 1 107 ? -4.958 0.848 -10.480 1.00 93.00 107 LEU A N 1
ATOM 800 C CA . LEU A 1 107 ? -5.671 0.378 -11.668 1.00 93.00 107 LEU A CA 1
ATOM 801 C C . LEU A 1 107 ? -4.948 0.718 -12.976 1.00 93.00 107 LEU A C 1
ATOM 803 O O . LEU A 1 107 ? -5.121 -0.025 -13.946 1.00 93.00 107 LEU A O 1
ATOM 807 N N . GLN A 1 108 ? -4.144 1.785 -12.989 1.00 92.06 108 GLN A N 1
ATOM 808 C CA . GLN A 1 108 ? -3.335 2.214 -14.136 1.00 92.06 108 GLN A CA 1
ATOM 809 C C . GLN A 1 108 ? -2.115 1.319 -14.396 1.00 92.06 108 GLN A C 1
ATOM 811 O O . GLN A 1 108 ? -1.587 1.328 -15.508 1.00 92.06 108 GLN A O 1
ATOM 816 N N . LEU A 1 109 ? -1.680 0.523 -13.411 1.00 90.56 109 LEU A N 1
ATOM 817 C CA . LEU A 1 109 ? -0.586 -0.434 -13.590 1.00 90.56 109 LEU A CA 1
ATOM 818 C C . LEU A 1 109 ? -0.944 -1.454 -14.676 1.00 90.56 109 LEU A C 1
ATOM 820 O O . LEU A 1 109 ? -1.994 -2.101 -14.627 1.00 90.56 109 LEU A O 1
ATOM 824 N N . THR A 1 110 ? -0.055 -1.627 -15.651 1.00 82.25 110 THR A N 1
ATOM 825 C CA . THR A 1 110 ? -0.300 -2.509 -16.798 1.00 82.25 110 THR A CA 1
ATOM 826 C C . THR A 1 110 ? -0.100 -3.981 -16.447 1.00 82.25 110 THR A C 1
ATOM 828 O O . THR A 1 110 ? -0.705 -4.852 -17.076 1.00 82.25 110 THR A O 1
ATOM 831 N N . GLY A 1 111 ? 0.738 -4.270 -15.443 1.00 74.44 111 GLY A N 1
ATOM 832 C CA . GLY A 1 111 ? 1.019 -5.628 -14.976 1.00 74.44 111 GLY A CA 1
ATOM 833 C C . GLY A 1 111 ? 1.870 -6.461 -15.940 1.00 74.44 111 GLY A C 1
ATOM 834 O O . GLY A 1 111 ? 1.977 -7.672 -15.767 1.00 74.44 111 GLY A O 1
ATOM 835 N N . ARG A 1 112 ? 2.455 -5.839 -16.975 1.00 68.00 112 ARG A N 1
ATOM 836 C CA . ARG A 1 112 ? 3.215 -6.537 -18.027 1.00 68.00 112 ARG A CA 1
ATOM 837 C C . ARG A 1 112 ? 4.703 -6.646 -17.725 1.00 68.00 112 ARG A C 1
ATOM 839 O O . ARG A 1 112 ? 5.276 -7.719 -17.863 1.00 68.00 112 ARG A O 1
ATOM 846 N N . ALA A 1 113 ? 5.331 -5.538 -17.352 1.00 66.62 113 ALA A N 1
ATOM 847 C CA . ALA A 1 113 ? 6.740 -5.502 -16.996 1.00 66.62 113 ALA A CA 1
ATOM 848 C C . ALA A 1 113 ? 6.979 -4.370 -16.002 1.00 66.62 113 ALA A C 1
ATOM 850 O O . ALA A 1 113 ? 6.553 -3.239 -16.235 1.00 66.62 113 ALA A O 1
ATOM 851 N N . GLU A 1 114 ? 7.716 -4.663 -14.931 1.00 68.50 114 GLU A N 1
ATOM 852 C CA . GLU A 1 114 ? 8.062 -3.672 -13.910 1.00 68.50 114 GLU A CA 1
ATOM 853 C C . GLU A 1 114 ? 8.737 -2.440 -14.528 1.00 68.50 114 GLU A C 1
ATOM 855 O O . GLU A 1 114 ? 8.399 -1.319 -14.176 1.00 68.50 114 GLU A O 1
ATOM 860 N N . ALA A 1 115 ? 9.612 -2.639 -15.523 1.00 71.88 115 ALA A N 1
ATOM 861 C CA . ALA A 1 115 ? 10.296 -1.561 -16.236 1.00 71.88 115 ALA A CA 1
ATOM 862 C C . ALA A 1 115 ? 9.345 -0.554 -16.910 1.00 71.88 115 ALA A C 1
ATOM 864 O O . ALA A 1 115 ? 9.687 0.622 -17.003 1.00 71.88 115 ALA A O 1
ATOM 865 N N . THR A 1 116 ? 8.172 -0.998 -17.370 1.00 76.38 116 THR A N 1
ATOM 866 C CA . THR A 1 116 ? 7.163 -0.134 -18.003 1.00 76.38 116 THR A CA 1
ATOM 867 C C . THR A 1 116 ? 6.369 0.650 -16.965 1.00 76.38 116 THR A C 1
ATOM 869 O O . THR A 1 116 ? 6.058 1.815 -17.186 1.00 76.38 116 THR A O 1
ATO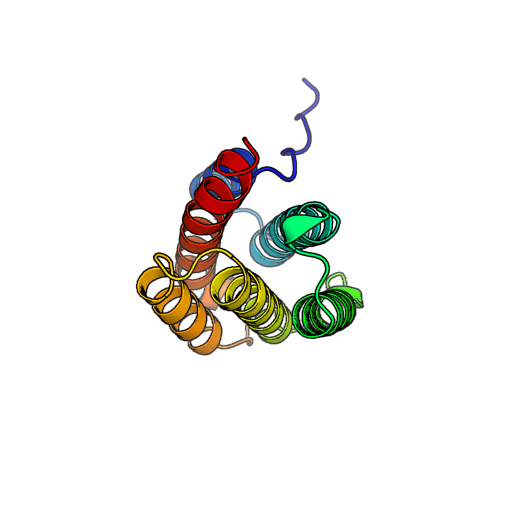M 872 N N . ASP A 1 117 ? 6.094 0.033 -15.817 1.00 85.81 117 ASP A N 1
ATOM 873 C CA . ASP A 1 117 ? 5.276 0.621 -14.759 1.00 85.81 117 ASP A CA 1
ATOM 874 C C . ASP A 1 117 ? 6.119 1.376 -13.705 1.00 85.81 117 ASP A C 1
ATOM 876 O O . ASP A 1 117 ? 5.567 1.832 -12.712 1.00 85.81 117 ASP A O 1
ATOM 880 N N . LYS A 1 118 ? 7.443 1.535 -13.883 1.00 87.88 118 LYS A N 1
ATOM 881 C CA . LYS A 1 118 ? 8.359 2.078 -12.852 1.00 87.88 118 LYS A CA 1
ATOM 882 C C . LYS A 1 118 ? 7.921 3.412 -12.246 1.00 87.88 118 LYS A C 1
ATOM 884 O O . LYS A 1 118 ? 7.894 3.539 -11.025 1.00 87.88 118 LYS A O 1
ATOM 889 N N . GLU A 1 119 ? 7.587 4.392 -13.081 1.00 91.44 119 GLU A N 1
ATOM 890 C CA . GLU A 1 119 ? 7.149 5.712 -12.606 1.00 91.44 119 GLU A CA 1
ATOM 891 C C . GLU A 1 119 ? 5.787 5.622 -11.898 1.00 91.44 119 GLU A C 1
ATOM 893 O O . GLU A 1 119 ? 5.620 6.190 -10.822 1.00 91.44 119 GLU A O 1
ATOM 898 N N . LEU A 1 120 ? 4.853 4.822 -12.429 1.00 93.31 120 LEU A N 1
ATOM 899 C CA . LEU A 1 120 ? 3.544 4.582 -11.806 1.00 93.31 120 LEU A CA 1
ATOM 900 C C . LEU A 1 120 ? 3.679 3.881 -10.447 1.00 93.31 120 LEU A C 1
ATOM 902 O O . LEU A 1 120 ? 2.993 4.236 -9.493 1.00 93.31 120 LEU A O 1
ATOM 906 N N . LEU A 1 121 ? 4.587 2.909 -10.340 1.00 94.25 121 LEU A N 1
ATOM 907 C CA . LEU A 1 121 ? 4.905 2.217 -9.094 1.00 94.25 121 LEU A CA 1
ATOM 908 C C . LEU A 1 121 ? 5.532 3.168 -8.076 1.00 94.25 121 LEU A C 1
ATOM 910 O O . LEU A 1 121 ? 5.168 3.111 -6.903 1.00 94.25 121 LEU A O 1
ATOM 914 N N . ARG A 1 122 ? 6.433 4.062 -8.506 1.00 95.38 122 ARG A N 1
ATOM 915 C CA . ARG A 1 122 ? 6.991 5.087 -7.618 1.00 95.38 122 ARG A CA 1
ATOM 916 C C . ARG A 1 122 ? 5.891 5.954 -7.037 1.00 95.38 122 ARG A C 1
ATOM 918 O O . ARG A 1 122 ? 5.825 6.111 -5.818 1.00 95.38 122 ARG A O 1
ATOM 925 N N . ASP A 1 123 ? 5.049 6.509 -7.896 1.00 96.06 123 ASP A N 1
ATOM 926 C CA . ASP A 1 123 ? 4.011 7.441 -7.474 1.00 96.06 123 ASP A CA 1
ATOM 927 C C . ASP A 1 123 ? 2.987 6.739 -6.564 1.00 96.06 123 ASP A C 1
ATOM 929 O O . ASP A 1 123 ? 2.599 7.294 -5.533 1.00 96.06 123 ASP A O 1
ATOM 933 N N . PHE A 1 124 ? 2.659 5.476 -6.863 1.00 97.25 124 PHE A N 1
ATOM 934 C CA . PHE A 1 124 ? 1.850 4.613 -6.002 1.00 97.25 124 PHE A CA 1
ATOM 935 C C . PHE A 1 124 ? 2.482 4.406 -4.616 1.00 97.25 124 PHE A C 1
ATOM 937 O O . PHE A 1 124 ? 1.821 4.612 -3.597 1.00 97.25 124 PHE A O 1
ATOM 944 N N . PHE A 1 125 ? 3.764 4.028 -4.537 1.00 97.31 125 PHE A N 1
ATOM 945 C CA . PHE A 1 125 ? 4.433 3.800 -3.250 1.00 97.31 125 PHE A CA 1
ATOM 946 C C . PHE A 1 125 ? 4.590 5.084 -2.433 1.00 97.31 125 PHE A C 1
ATOM 948 O O . PHE A 1 125 ? 4.444 5.042 -1.212 1.00 97.31 125 PHE A O 1
ATOM 955 N N . LEU A 1 126 ? 4.839 6.224 -3.084 1.00 97.44 126 LEU A N 1
ATOM 956 C CA . LEU A 1 126 ? 4.882 7.527 -2.421 1.00 97.44 126 LEU A CA 1
ATOM 957 C C . LEU A 1 126 ? 3.527 7.898 -1.820 1.00 97.44 126 LEU A C 1
ATOM 959 O O . LEU A 1 126 ? 3.463 8.276 -0.650 1.00 97.44 126 LEU A O 1
ATOM 963 N N . LYS A 1 127 ? 2.442 7.736 -2.583 1.00 98.06 127 LYS A N 1
ATOM 964 C CA . LYS A 1 127 ? 1.092 8.013 -2.089 1.00 98.06 127 LYS A CA 1
ATOM 965 C C . LYS A 1 127 ? 0.702 7.061 -0.955 1.00 98.06 127 LYS A C 1
ATOM 967 O O . LYS A 1 127 ? 0.162 7.497 0.061 1.00 98.06 127 LYS A O 1
ATOM 972 N N . ALA A 1 128 ? 1.023 5.774 -1.080 1.00 97.56 128 ALA A N 1
ATOM 973 C CA . ALA A 1 128 ? 0.784 4.799 -0.020 1.00 97.56 128 ALA A CA 1
ATOM 974 C C . ALA A 1 128 ? 1.566 5.143 1.261 1.00 97.56 128 ALA A C 1
ATOM 976 O O . ALA A 1 128 ? 1.012 5.060 2.358 1.00 97.56 128 ALA A O 1
ATOM 977 N N . ALA A 1 129 ? 2.825 5.574 1.139 1.00 97.00 129 ALA A N 1
ATOM 978 C CA . ALA A 1 129 ? 3.634 6.034 2.265 1.00 97.00 129 ALA A CA 1
ATOM 979 C C . ALA A 1 129 ? 3.026 7.272 2.947 1.00 97.00 129 ALA A C 1
ATOM 981 O O . ALA A 1 129 ? 2.927 7.313 4.170 1.00 97.00 129 ALA A O 1
ATOM 982 N N . GLU A 1 130 ? 2.560 8.256 2.176 1.00 96.50 130 GLU A N 1
ATOM 983 C CA . GLU A 1 130 ? 1.892 9.451 2.707 1.00 96.50 130 GLU A CA 1
ATOM 984 C C . GLU A 1 130 ? 0.646 9.087 3.535 1.00 96.50 130 GLU A C 1
ATOM 986 O O . GLU A 1 130 ? 0.507 9.516 4.681 1.00 96.50 130 GLU A O 1
ATOM 991 N N . ILE A 1 131 ? -0.228 8.238 2.989 1.00 96.88 131 ILE A N 1
ATOM 992 C CA . ILE A 1 131 ? -1.466 7.809 3.656 1.00 96.88 131 ILE A CA 1
ATOM 993 C C . ILE A 1 131 ? -1.154 7.014 4.926 1.00 96.88 131 ILE A C 1
ATOM 995 O O . ILE A 1 131 ? -1.683 7.300 6.002 1.00 96.88 131 ILE A O 1
ATOM 999 N N . THR A 1 132 ? -0.269 6.021 4.820 1.00 94.56 132 THR A N 1
ATOM 1000 C CA . THR A 1 132 ? 0.085 5.158 5.955 1.00 94.56 132 THR A CA 1
ATOM 1001 C C . THR A 1 132 ? 0.810 5.920 7.058 1.00 94.56 132 THR A C 1
ATOM 1003 O O . THR A 1 132 ? 0.649 5.569 8.227 1.00 94.56 132 THR A O 1
ATOM 1006 N N . LYS A 1 133 ? 1.535 7.002 6.741 1.00 94.50 133 LYS A N 1
ATOM 1007 C CA . LYS A 1 133 ? 2.120 7.904 7.743 1.00 94.50 133 LYS A CA 1
ATOM 1008 C C . LYS A 1 133 ? 1.051 8.527 8.636 1.00 94.50 133 LYS A C 1
ATOM 1010 O O . LYS A 1 133 ? 1.175 8.455 9.856 1.00 94.50 133 LYS A O 1
ATOM 1015 N N . VAL A 1 134 ? -0.019 9.064 8.048 1.00 93.31 134 VAL A N 1
ATOM 1016 C CA . VAL A 1 134 ? -1.138 9.657 8.804 1.00 93.31 134 VAL A CA 1
ATOM 1017 C C . VAL A 1 134 ? -1.816 8.611 9.692 1.00 93.31 134 VAL A C 1
ATOM 1019 O O . VAL A 1 134 ? -2.045 8.859 10.880 1.00 93.31 134 VAL A O 1
ATOM 1022 N N . VAL A 1 135 ? -2.086 7.424 9.138 1.00 91.44 135 VAL A N 1
ATOM 1023 C CA . VAL A 1 135 ? -2.679 6.299 9.882 1.00 91.44 135 VAL A CA 1
ATOM 1024 C C . VAL A 1 135 ? -1.793 5.897 11.065 1.00 91.44 135 VAL A C 1
ATOM 1026 O O . VAL A 1 135 ? -2.291 5.722 12.175 1.00 91.44 135 VAL A O 1
ATOM 1029 N N . SER A 1 136 ? -0.477 5.807 10.854 1.00 87.19 136 SER A N 1
ATOM 1030 C CA . SER A 1 136 ? 0.493 5.402 11.882 1.00 87.19 136 SER A CA 1
ATOM 1031 C C . SER A 1 136 ? 0.632 6.441 13.000 1.00 87.19 136 SER A C 1
ATOM 1033 O O . SER A 1 136 ? 0.795 6.076 14.158 1.00 87.19 136 SER A O 1
ATOM 1035 N N . GLN A 1 137 ? 0.561 7.735 12.671 1.00 82.62 137 GLN A N 1
ATOM 1036 C CA . GLN A 1 137 ? 0.719 8.834 13.632 1.00 82.62 137 GLN A CA 1
ATOM 1037 C C . GLN A 1 137 ? -0.513 9.065 14.507 1.00 82.62 137 GLN A C 1
ATOM 1039 O O . GLN A 1 137 ? -0.384 9.496 15.647 1.00 82.62 137 GLN A O 1
ATOM 1044 N N . SER A 1 138 ? -1.705 8.764 13.996 1.00 66.50 138 SER A N 1
ATOM 1045 C CA . SER A 1 138 ? -2.958 8.985 14.729 1.00 66.50 138 SER A CA 1
ATOM 1046 C C . SER A 1 138 ? -3.227 7.932 15.815 1.00 66.50 138 SER A C 1
ATOM 1048 O O . SER A 1 138 ? -4.309 7.919 16.385 1.00 66.50 138 SER A O 1
ATOM 1050 N N . ALA A 1 139 ? -2.274 7.038 16.089 1.00 55.97 139 ALA A N 1
ATOM 1051 C CA . ALA A 1 139 ? -2.348 6.009 17.129 1.00 55.97 139 ALA A CA 1
ATOM 1052 C C . ALA A 1 139 ? -2.113 6.561 18.557 1.00 55.97 139 ALA A C 1
ATOM 1054 O O . ALA A 1 139 ? -1.545 5.860 19.392 1.00 55.97 139 ALA A O 1
ATOM 1055 N N . SER A 1 140 ? -2.469 7.825 18.817 1.00 41.03 140 SER A N 1
ATOM 1056 C CA . SER A 1 140 ? -2.240 8.513 20.102 1.00 41.03 140 SER A CA 1
ATOM 1057 C C . SER A 1 140 ? -3.523 8.680 20.900 1.00 41.03 140 SER A C 1
ATOM 1059 O O . SER A 1 140 ? -4.530 9.097 20.287 1.00 41.03 140 SER A O 1
#

pLDDT: mean 88.31, std 13.72, range [32.66, 98.31]

Sequence (140 aa):
MAAEEPTATADGLASFATTQINNPEYGRRGLRMLSGLLINLTDREDLQDSGVSEKRDNLTSATSRLEETAMSLRPGCVAAAALIQAIQQKAYPQLERPVAELNEQALQLTGRAEATDKELLRDFFLKAAEITKVVSQSAS